Protein AF-A0A935EYV2-F1 (afdb_monomer)

Foldseek 3Di:
DDDDDDDDPPPPVVVVVPVPPPDDPPPPPPPPPDDDDDDDDDPPDDLCLDVCSPNPPRDDPPVNVVVVVCVVVDFDDDCVVCVPSPDGCQVPPVCVVVNVVVVVVVVVVCVVVVPCVVVCVVPDPD

Structure (mmCIF, N/CA/C/O backbone):
data_AF-A0A935EYV2-F1
#
_entry.id   AF-A0A935EYV2-F1
#
loop_
_atom_site.group_PDB
_atom_site.id
_atom_site.type_symbol
_atom_site.label_atom_id
_atom_site.label_alt_id
_atom_site.label_comp_id
_atom_site.label_asym_id
_atom_site.label_entity_id
_atom_site.label_seq_id
_atom_site.pdbx_PDB_ins_code
_atom_site.Cartn_x
_atom_site.Cartn_y
_atom_site.Cartn_z
_atom_site.occupancy
_atom_site.B_iso_or_equiv
_atom_site.auth_seq_id
_atom_site.auth_comp_id
_atom_site.auth_asym_id
_atom_site.auth_atom_id
_atom_site.pdbx_PDB_model_num
ATOM 1 N N . MET A 1 1 ? -48.093 30.036 74.876 1.00 37.22 1 MET A N 1
ATOM 2 C CA . MET A 1 1 ? -47.695 28.868 74.054 1.00 37.22 1 MET A CA 1
ATOM 3 C C . MET A 1 1 ? -48.235 29.020 72.633 1.00 37.22 1 MET A C 1
ATOM 5 O O . MET A 1 1 ? -49.417 28.792 72.427 1.00 37.22 1 MET A O 1
ATOM 9 N N . LYS A 1 2 ? -47.404 29.426 71.663 1.00 34.84 2 LYS A N 1
ATOM 10 C CA . LYS A 1 2 ? -47.642 29.225 70.220 1.00 34.84 2 LYS A CA 1
ATOM 11 C C . LYS A 1 2 ? -46.288 28.925 69.572 1.00 34.84 2 LYS A C 1
ATOM 13 O O . LYS A 1 2 ? -45.433 29.797 69.486 1.00 34.84 2 LYS A O 1
ATOM 18 N N . ILE A 1 3 ? -46.077 27.658 69.229 1.00 48.91 3 ILE A N 1
ATOM 19 C CA . ILE A 1 3 ? -44.867 27.134 68.588 1.00 48.91 3 ILE A CA 1
ATOM 20 C C . ILE A 1 3 ? -45.094 27.211 67.07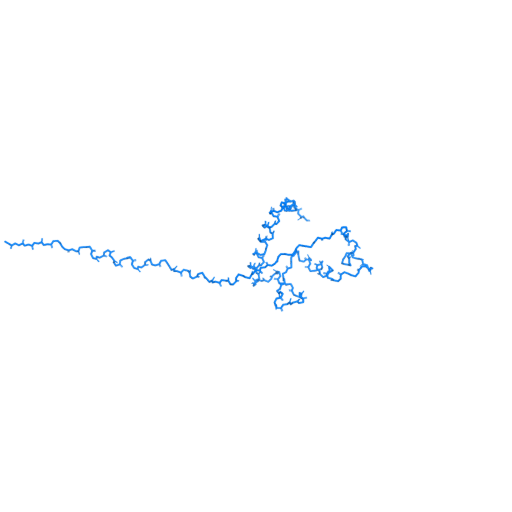6 1.00 48.91 3 ILE A C 1
ATOM 22 O O . ILE A 1 3 ? -45.928 26.486 66.545 1.00 48.91 3 ILE A O 1
ATOM 26 N N . ILE A 1 4 ? -44.364 28.090 66.389 1.00 48.84 4 ILE A N 1
ATOM 27 C CA . ILE A 1 4 ? -44.288 28.126 64.923 1.00 48.84 4 ILE A CA 1
ATOM 28 C C . ILE A 1 4 ? -42.944 27.493 64.547 1.00 48.84 4 ILE A C 1
ATOM 30 O O . ILE A 1 4 ? -41.891 28.105 64.717 1.00 48.84 4 ILE A O 1
ATOM 34 N N . ARG A 1 5 ? -42.967 26.234 64.092 1.00 48.22 5 ARG A N 1
ATOM 35 C CA . ARG A 1 5 ? -41.790 25.524 63.567 1.00 48.22 5 ARG A CA 1
ATOM 36 C C . ARG A 1 5 ? -41.687 25.751 62.059 1.00 48.22 5 ARG A C 1
ATOM 38 O O . ARG A 1 5 ? -42.559 25.336 61.304 1.00 48.22 5 ARG A O 1
ATOM 45 N N . ARG A 1 6 ? -40.590 26.388 61.641 1.00 54.78 6 ARG A N 1
ATOM 46 C CA . ARG A 1 6 ? -40.092 26.420 60.258 1.00 54.78 6 ARG A CA 1
ATOM 47 C C . ARG A 1 6 ? -39.798 24.983 59.819 1.00 54.78 6 ARG A C 1
ATOM 49 O O . ARG A 1 6 ? -38.920 24.352 60.400 1.00 54.78 6 ARG A O 1
ATOM 56 N N . CYS A 1 7 ? -40.530 24.466 58.836 1.00 42.38 7 CYS A N 1
ATOM 57 C CA . CYS A 1 7 ? -40.305 23.132 58.289 1.00 42.38 7 CYS A CA 1
ATOM 58 C C . CYS A 1 7 ? -40.410 23.155 56.757 1.00 42.38 7 CYS A C 1
ATOM 60 O O . CYS A 1 7 ? -41.439 23.533 56.206 1.00 42.38 7 CYS A O 1
ATOM 62 N N . SER A 1 8 ? -39.325 22.721 56.115 1.00 52.69 8 SER A N 1
ATOM 63 C CA . SER A 1 8 ? -39.278 22.080 54.795 1.00 52.69 8 SER A CA 1
ATOM 64 C C . SER A 1 8 ? -39.625 22.882 53.536 1.00 52.69 8 SER A C 1
ATOM 66 O O . SER A 1 8 ? -40.489 22.492 52.760 1.00 52.69 8 SER A O 1
ATOM 68 N N . ILE A 1 9 ? -38.807 23.893 53.220 1.00 54.75 9 ILE A N 1
ATOM 69 C CA . ILE A 1 9 ? -38.521 24.259 51.810 1.00 54.75 9 ILE A CA 1
ATOM 70 C C . ILE A 1 9 ? -37.444 23.318 51.212 1.00 54.75 9 ILE A C 1
ATOM 72 O O . ILE A 1 9 ? -37.221 23.269 50.007 1.00 54.75 9 ILE A O 1
ATOM 76 N N . THR A 1 10 ? -36.831 22.464 52.034 1.00 54.16 10 THR A N 1
ATOM 77 C CA . THR A 1 10 ? -35.775 21.515 51.649 1.00 54.16 10 THR A CA 1
ATOM 78 C C . THR A 1 10 ? -36.246 20.342 50.778 1.00 54.16 10 THR A C 1
ATOM 80 O O . THR A 1 10 ? -35.412 19.598 50.277 1.00 54.16 10 THR A O 1
ATOM 83 N N . CYS A 1 11 ? -37.556 20.162 50.567 1.00 48.16 11 CYS A N 1
ATOM 84 C CA . CYS A 1 11 ? -38.092 19.001 49.844 1.00 48.16 11 CYS A CA 1
ATOM 85 C C . CYS A 1 11 ? -38.308 19.237 48.332 1.00 48.16 11 CYS A C 1
ATOM 87 O O . CYS A 1 11 ? -38.445 18.277 47.582 1.00 48.16 11 CYS A O 1
ATOM 89 N N . LEU A 1 12 ? -38.309 20.490 47.849 1.00 50.03 12 LEU A N 1
ATOM 90 C CA . LEU A 1 12 ? -38.619 20.790 46.438 1.00 50.03 12 LEU A CA 1
ATOM 91 C C . LEU A 1 12 ? -37.385 20.818 45.510 1.00 50.03 12 LEU A C 1
ATOM 93 O O . LEU A 1 12 ? -37.529 20.774 44.293 1.00 50.03 12 LEU A O 1
ATOM 97 N N . LEU A 1 13 ? -36.166 20.846 46.060 1.00 50.38 13 LEU A N 1
ATOM 98 C CA . LEU A 1 13 ? -34.922 20.872 45.270 1.00 50.38 13 LEU A CA 1
ATOM 99 C C . LEU A 1 13 ? -34.420 19.481 44.844 1.00 50.38 13 LEU A C 1
ATOM 101 O O . LEU A 1 13 ? -33.512 19.385 44.024 1.00 50.38 13 LEU A O 1
ATOM 105 N N . LEU A 1 14 ? -35.024 18.401 45.346 1.00 50.88 14 LEU A N 1
ATOM 106 C CA . LEU A 1 14 ? -34.599 17.026 45.047 1.00 50.88 14 LEU A CA 1
ATOM 107 C C . LEU A 1 14 ? -35.313 16.406 43.831 1.00 50.88 14 LEU A C 1
ATOM 109 O O . LEU A 1 14 ? -34.871 15.383 43.319 1.00 50.88 14 LEU A O 1
ATOM 113 N N . LEU A 1 15 ? -36.370 17.049 43.321 1.00 51.34 15 LEU A N 1
ATOM 114 C CA . LEU A 1 15 ? -37.160 16.569 42.177 1.00 51.34 15 LEU A CA 1
ATOM 115 C C . LEU A 1 15 ? -36.638 17.058 40.810 1.00 51.34 15 LEU A C 1
ATOM 117 O O . LEU A 1 15 ? -36.987 16.488 39.782 1.00 51.34 15 LEU A O 1
ATOM 121 N N . VAL A 1 16 ? -35.757 18.066 40.782 1.00 52.19 16 VAL A N 1
ATOM 122 C CA . VAL A 1 16 ? -35.182 18.611 39.533 1.00 52.19 16 VAL A CA 1
ATOM 123 C C . VAL A 1 16 ? -33.966 17.804 39.044 1.00 52.19 16 VAL A C 1
ATOM 125 O O . VAL A 1 16 ? -33.656 17.811 37.856 1.00 52.19 16 VAL A O 1
ATOM 128 N N . CYS A 1 17 ? -33.322 17.016 39.912 1.00 46.41 17 CYS A N 1
ATOM 129 C CA . CYS A 1 17 ? -32.111 16.263 39.559 1.00 46.41 17 CYS A CA 1
ATOM 130 C C . CYS A 1 17 ? -32.357 14.964 38.761 1.00 46.41 17 CYS A C 1
ATOM 132 O O . CYS A 1 17 ? -31.396 14.356 38.301 1.00 46.41 17 CYS A O 1
ATOM 134 N N . LEU A 1 18 ? -33.609 14.527 38.559 1.00 49.62 18 LEU A N 1
ATOM 135 C CA . LEU A 1 18 ? -33.907 13.280 37.829 1.00 49.62 18 LEU A CA 1
ATOM 136 C C . LEU A 1 18 ? -34.076 13.439 36.305 1.00 49.62 18 LEU A C 1
ATOM 138 O O . 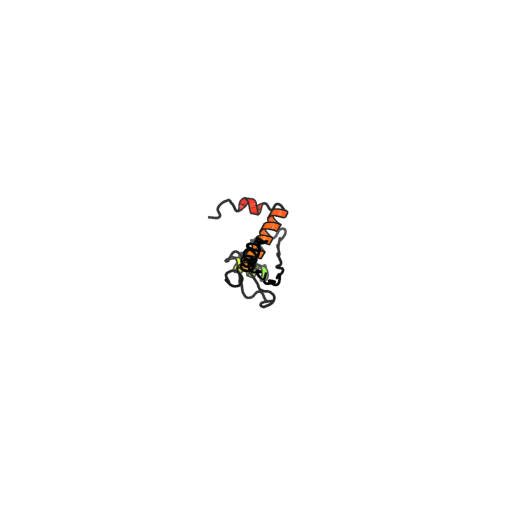LEU A 1 18 ? -34.227 12.435 35.615 1.00 49.62 18 LEU A O 1
ATOM 142 N N . THR A 1 19 ? -34.033 14.657 35.755 1.00 54.16 19 THR A N 1
ATOM 143 C CA . THR A 1 19 ? -34.177 14.876 34.295 1.00 54.16 19 THR A CA 1
ATOM 144 C C . THR A 1 19 ? -32.852 15.055 33.553 1.00 54.16 19 THR A C 1
ATOM 146 O O . THR A 1 19 ? -32.843 15.191 32.333 1.00 54.16 19 THR A O 1
ATOM 149 N N . ALA A 1 20 ? -31.718 14.979 34.253 1.00 57.97 20 ALA A N 1
ATOM 150 C CA . ALA A 1 20 ? -30.390 15.036 33.652 1.00 57.97 20 ALA A CA 1
ATOM 151 C C . ALA A 1 20 ? -29.697 13.669 33.729 1.00 57.97 20 ALA A C 1
ATOM 153 O O . ALA A 1 20 ? -28.623 13.536 34.307 1.00 57.97 20 ALA A O 1
ATOM 154 N N . PHE A 1 21 ? -30.308 12.639 33.140 1.00 56.12 21 PHE A N 1
ATOM 155 C CA . PHE A 1 21 ? -29.530 11.495 32.670 1.00 56.12 21 PHE A CA 1
ATOM 156 C C . PHE A 1 21 ? -28.958 11.878 31.299 1.00 56.12 21 PHE A C 1
ATOM 158 O O . PHE A 1 21 ? -29.700 11.854 30.314 1.00 56.12 21 PHE A O 1
ATOM 165 N N . PRO A 1 22 ? -27.668 12.255 31.181 1.00 54.88 22 PRO A N 1
ATOM 166 C CA . PRO A 1 22 ? -27.020 12.235 29.881 1.00 54.88 22 PRO A CA 1
ATOM 167 C C . PRO A 1 22 ? -27.105 10.790 29.387 1.00 54.88 22 PRO A C 1
ATOM 169 O O . PRO A 1 22 ? -26.577 9.875 30.020 1.00 54.88 22 PRO A O 1
ATOM 172 N N . GLY A 1 23 ? -27.861 10.585 28.307 1.00 58.22 23 GLY A N 1
ATOM 173 C CA . GLY A 1 23 ? -28.124 9.271 27.741 1.00 58.22 23 GLY A CA 1
ATOM 174 C C . GLY A 1 23 ? -26.840 8.457 27.628 1.00 58.22 23 GLY A C 1
ATOM 175 O O . GLY A 1 23 ? -25.849 8.908 27.050 1.00 58.22 23 GLY A O 1
ATOM 176 N N . GLN A 1 24 ? -26.865 7.250 28.190 1.00 54.62 24 GLN A N 1
ATOM 177 C CA . GLN A 1 24 ? -25.844 6.246 27.942 1.00 54.62 24 GLN A CA 1
ATOM 178 C C . GLN A 1 24 ? -25.842 5.961 26.438 1.00 54.62 24 GLN A C 1
ATOM 180 O O . GLN A 1 24 ? -26.683 5.226 25.921 1.00 54.62 24 GLN A O 1
ATOM 185 N N . ARG A 1 25 ? -24.902 6.575 25.709 1.00 49.91 25 ARG A N 1
ATOM 186 C CA . ARG A 1 25 ? -24.556 6.138 24.359 1.00 49.91 25 ARG A CA 1
ATOM 187 C C . ARG A 1 25 ? -24.056 4.708 24.492 1.00 49.91 25 ARG A C 1
ATOM 189 O O . ARG A 1 25 ? -22.939 4.486 24.949 1.00 49.91 25 ARG A O 1
ATOM 196 N N . SER A 1 26 ? -24.892 3.750 24.099 1.00 47.56 26 SER A N 1
ATOM 197 C CA . SER A 1 26 ? -24.428 2.403 23.790 1.00 47.56 26 SER A CA 1
ATOM 198 C C . SER A 1 26 ? -23.324 2.534 22.749 1.00 47.56 26 SER A C 1
ATOM 200 O O . SER A 1 26 ? -23.582 2.864 21.593 1.00 47.56 26 SER A O 1
ATOM 202 N N . THR A 1 27 ? -22.077 2.325 23.163 1.00 48.75 27 THR A N 1
ATOM 203 C CA . THR A 1 27 ? -20.993 2.054 22.229 1.00 48.75 27 THR A CA 1
ATOM 204 C C . THR A 1 27 ? -21.328 0.714 21.595 1.00 48.75 27 THR A C 1
ATOM 206 O O . THR A 1 27 ? -21.112 -0.333 22.208 1.00 48.75 27 THR A O 1
ATOM 209 N N . ALA A 1 28 ? -21.937 0.740 20.408 1.00 48.97 28 ALA A N 1
ATOM 210 C CA . ALA A 1 28 ? -22.082 -0.455 19.596 1.00 48.97 28 ALA A CA 1
ATOM 211 C C . ALA A 1 28 ? -20.701 -1.118 19.523 1.00 48.97 28 ALA A C 1
ATOM 213 O O . ALA A 1 28 ? -19.723 -0.483 19.124 1.00 48.97 28 ALA A O 1
ATOM 214 N N . ASN A 1 29 ? -20.606 -2.361 19.995 1.00 54.62 29 ASN A N 1
ATOM 215 C CA . ASN A 1 29 ? -19.394 -3.160 19.904 1.00 54.62 29 ASN A CA 1
ATOM 216 C C . ASN A 1 29 ? -19.209 -3.512 18.424 1.00 54.62 29 ASN A C 1
ATOM 218 O O . ASN A 1 29 ? -19.688 -4.546 17.962 1.00 54.62 29 ASN A O 1
ATOM 222 N N . ILE A 1 30 ? -18.620 -2.589 17.656 1.00 61.78 30 ILE A N 1
ATOM 223 C CA . ILE A 1 30 ? -18.277 -2.820 16.257 1.00 61.78 30 ILE A CA 1
ATOM 224 C C . ILE A 1 30 ? -17.251 -3.952 16.286 1.00 61.78 30 ILE A C 1
ATOM 226 O O . ILE A 1 30 ? -16.176 -3.760 16.865 1.00 61.78 30 ILE A O 1
ATOM 230 N N . PRO A 1 31 ? -17.556 -5.131 15.714 1.00 53.38 31 PRO A N 1
ATOM 231 C CA . PRO A 1 31 ? -16.602 -6.220 15.676 1.00 53.38 31 PRO A CA 1
ATOM 232 C C . PRO A 1 31 ? -15.345 -5.691 14.993 1.00 53.38 31 PRO A C 1
ATOM 234 O O . PRO A 1 31 ? -15.368 -5.310 13.823 1.00 53.38 31 PRO A O 1
ATOM 237 N N . SER A 1 32 ? -14.263 -5.603 15.766 1.00 57.91 32 SER A N 1
ATOM 238 C CA . SER A 1 32 ? -12.970 -5.083 15.333 1.00 57.91 32 SER A CA 1
ATOM 239 C C . SER A 1 32 ? -12.398 -6.025 14.271 1.00 57.91 32 SER A C 1
ATOM 241 O O . SER A 1 32 ? -11.648 -6.960 14.564 1.00 57.91 32 SER A O 1
ATOM 243 N N . LYS A 1 33 ? -12.826 -5.834 13.015 1.00 63.81 33 LYS A N 1
ATOM 244 C CA . LYS A 1 33 ? -12.302 -6.548 11.850 1.00 63.81 33 LYS A CA 1
ATOM 245 C C . LYS A 1 33 ? -10.850 -6.102 11.714 1.00 63.81 33 LYS A C 1
ATOM 247 O O . LYS A 1 33 ? -10.552 -4.984 11.299 1.00 63.81 33 LYS A O 1
ATOM 252 N N . ARG A 1 34 ? -9.934 -6.962 12.158 1.00 66.88 34 ARG A N 1
ATOM 253 C CA . ARG A 1 34 ? -8.496 -6.729 12.039 1.00 66.88 34 ARG A CA 1
ATOM 254 C C . ARG A 1 34 ? -8.124 -6.844 10.569 1.00 66.88 34 ARG A C 1
ATOM 256 O O . ARG A 1 34 ? -8.208 -7.921 9.993 1.00 66.88 34 ARG A O 1
ATOM 263 N N . TYR A 1 35 ? -7.746 -5.726 9.968 1.00 65.31 35 TYR A N 1
ATOM 264 C CA . TYR A 1 35 ? -7.215 -5.733 8.609 1.00 65.31 35 TYR A CA 1
ATOM 265 C C . TYR A 1 35 ? -5.730 -6.098 8.573 1.00 65.31 35 TYR A C 1
ATOM 267 O O . TYR A 1 35 ? -5.017 -5.865 9.556 1.00 65.31 35 TYR A O 1
ATOM 275 N N . ASN A 1 36 ? -5.273 -6.602 7.433 1.00 77.50 36 ASN A N 1
ATOM 276 C CA . ASN A 1 36 ? -3.879 -6.941 7.177 1.00 77.50 36 ASN A CA 1
ATOM 277 C C . ASN A 1 36 ? -3.279 -5.896 6.234 1.00 77.50 36 ASN A C 1
ATOM 279 O O . ASN A 1 36 ? -3.957 -5.427 5.327 1.00 77.50 36 ASN A O 1
ATOM 283 N N . ILE A 1 37 ? -2.030 -5.519 6.483 1.00 73.38 37 ILE A N 1
ATOM 284 C CA . ILE A 1 37 ? -1.232 -4.702 5.571 1.00 73.38 37 ILE A CA 1
ATOM 285 C C . ILE A 1 37 ? -0.182 -5.646 4.999 1.00 73.38 37 ILE A C 1
ATOM 287 O O . ILE A 1 37 ? 0.497 -6.320 5.774 1.00 73.38 37 ILE A O 1
ATOM 291 N N . ILE A 1 38 ? -0.074 -5.710 3.675 1.00 75.38 38 ILE A N 1
ATOM 292 C CA . ILE A 1 38 ? 0.927 -6.514 2.973 1.00 75.38 38 ILE A CA 1
ATOM 293 C C . ILE A 1 38 ? 1.752 -5.544 2.129 1.00 75.38 38 ILE A C 1
ATOM 295 O O . ILE A 1 38 ? 1.201 -4.842 1.288 1.00 75.38 38 ILE A O 1
ATOM 299 N N . SER A 1 39 ? 3.055 -5.484 2.401 1.00 75.25 39 SER A N 1
ATOM 300 C CA . SER A 1 39 ? 4.034 -4.772 1.577 1.00 75.25 39 SER A CA 1
ATOM 301 C C . SER A 1 39 ? 4.855 -5.811 0.823 1.00 75.25 39 SER A C 1
ATOM 303 O O . SER A 1 39 ? 5.380 -6.735 1.448 1.00 75.25 39 SER A O 1
ATOM 305 N N . ILE A 1 40 ? 4.926 -5.687 -0.502 1.00 80.12 40 ILE A N 1
ATOM 306 C CA . ILE A 1 40 ? 5.671 -6.595 -1.377 1.00 80.12 40 ILE A CA 1
ATOM 307 C C . ILE A 1 40 ? 6.825 -5.795 -1.970 1.00 80.12 40 ILE A C 1
ATOM 309 O O . ILE A 1 40 ? 6.602 -4.809 -2.667 1.00 80.12 40 ILE A O 1
ATOM 313 N N . VAL A 1 41 ? 8.051 -6.218 -1.665 1.00 82.19 41 VAL A N 1
ATOM 314 C CA . VAL A 1 41 ? 9.285 -5.631 -2.192 1.00 82.19 41 VAL A CA 1
ATOM 315 C C . VAL A 1 41 ? 10.061 -6.736 -2.884 1.00 82.19 41 VAL A C 1
ATOM 317 O O . VAL A 1 41 ? 10.195 -7.836 -2.347 1.00 82.19 41 VAL A O 1
ATOM 320 N N . THR A 1 42 ? 10.557 -6.435 -4.073 1.00 83.12 42 THR A N 1
ATOM 321 C CA . THR A 1 42 ? 11.305 -7.368 -4.910 1.00 83.12 42 THR A CA 1
ATOM 322 C C . THR A 1 42 ? 12.699 -6.812 -5.150 1.00 83.12 42 THR A C 1
ATOM 324 O O . THR A 1 42 ? 12.834 -5.666 -5.575 1.00 83.12 42 THR A O 1
ATOM 327 N N . ASP A 1 43 ? 13.718 -7.614 -4.858 1.00 87.25 43 ASP A N 1
ATOM 328 C CA . ASP A 1 43 ? 15.119 -7.253 -5.070 1.00 87.25 43 ASP A CA 1
ATOM 329 C C . ASP A 1 43 ? 15.493 -7.456 -6.545 1.00 87.25 43 ASP A C 1
ATOM 331 O O . ASP A 1 43 ? 15.081 -8.450 -7.146 1.00 87.25 43 ASP A O 1
ATOM 335 N N . ASP A 1 44 ? 16.198 -6.492 -7.141 1.00 87.75 44 ASP A N 1
ATOM 336 C CA . ASP A 1 44 ? 16.627 -6.470 -8.552 1.00 87.75 44 ASP A CA 1
ATOM 337 C C . ASP A 1 44 ? 15.538 -6.706 -9.627 1.00 87.75 44 ASP A C 1
ATOM 339 O O . ASP A 1 44 ? 15.837 -6.855 -10.817 1.00 87.75 44 ASP A O 1
ATOM 343 N N . GLN A 1 45 ? 14.252 -6.697 -9.261 1.00 89.12 45 GLN A N 1
ATOM 344 C CA . GLN A 1 45 ? 13.176 -6.838 -10.235 1.00 89.12 45 GLN A CA 1
ATOM 345 C C . GLN A 1 45 ? 12.936 -5.516 -10.958 1.00 89.12 45 GLN A C 1
ATOM 347 O O . GLN A 1 45 ? 12.407 -4.551 -10.406 1.00 89.12 45 GLN A O 1
ATOM 352 N N . ALA A 1 46 ? 13.282 -5.492 -12.237 1.00 84.94 46 ALA A N 1
ATOM 353 C CA . ALA A 1 46 ? 13.078 -4.323 -13.066 1.00 84.94 46 ALA A CA 1
ATOM 354 C C . ALA A 1 46 ? 11.743 -4.351 -13.821 1.00 84.94 46 ALA A C 1
ATOM 356 O O . ALA A 1 46 ? 11.207 -5.421 -14.114 1.00 84.94 46 ALA A O 1
ATOM 357 N N . SER A 1 47 ? 11.223 -3.179 -14.198 1.00 82.25 47 SER A N 1
ATOM 358 C CA . SER A 1 47 ? 9.923 -3.045 -14.877 1.00 82.25 47 SER A CA 1
ATOM 359 C C . SER A 1 47 ? 9.810 -3.923 -16.125 1.00 82.25 47 SER A C 1
ATOM 361 O O . SER A 1 47 ? 8.818 -4.618 -16.304 1.00 82.25 47 SER A O 1
ATOM 363 N N . TRP A 1 48 ? 10.861 -4.005 -16.940 1.00 85.19 48 TRP A N 1
ATOM 364 C CA . TRP A 1 48 ? 10.864 -4.825 -18.154 1.00 85.19 48 TRP A CA 1
ATOM 365 C C . TRP A 1 48 ? 10.758 -6.332 -17.895 1.00 85.19 48 TRP A C 1
ATOM 367 O O . TRP A 1 48 ? 10.656 -7.086 -18.853 1.00 85.19 48 TRP A O 1
ATOM 377 N N . THR A 1 49 ? 10.817 -6.806 -16.648 1.00 88.19 49 THR A N 1
ATOM 378 C CA . THR A 1 49 ? 10.664 -8.232 -16.302 1.00 88.19 49 THR A CA 1
ATOM 379 C C . THR A 1 49 ? 9.211 -8.648 -16.074 1.00 88.19 49 THR A C 1
ATOM 381 O O . THR A 1 49 ? 8.948 -9.838 -15.938 1.00 88.19 49 THR A O 1
ATOM 384 N N . VAL A 1 50 ? 8.273 -7.698 -16.042 1.00 89.62 50 VAL A N 1
ATOM 385 C CA . VAL A 1 50 ? 6.849 -7.937 -15.762 1.00 89.62 50 VAL A CA 1
ATOM 386 C C . VAL A 1 50 ? 6.046 -7.827 -17.057 1.00 89.62 50 VAL A C 1
ATOM 388 O O . VAL A 1 50 ? 6.233 -6.894 -17.844 1.00 89.62 50 VAL A O 1
ATOM 391 N N . GLY A 1 51 ? 5.136 -8.775 -17.269 1.00 89.19 51 GLY A N 1
ATOM 392 C CA . GLY A 1 51 ? 4.292 -8.883 -18.457 1.00 89.19 51 GLY A CA 1
ATOM 393 C C . GLY A 1 51 ? 3.459 -7.631 -18.720 1.00 89.19 51 GLY A C 1
ATOM 394 O O . GLY A 1 51 ? 3.405 -7.148 -19.851 1.00 89.19 51 GLY A O 1
ATOM 395 N N . ALA A 1 52 ? 2.906 -7.024 -17.672 1.00 84.94 52 ALA A N 1
ATOM 396 C CA . ALA A 1 52 ? 2.119 -5.799 -17.774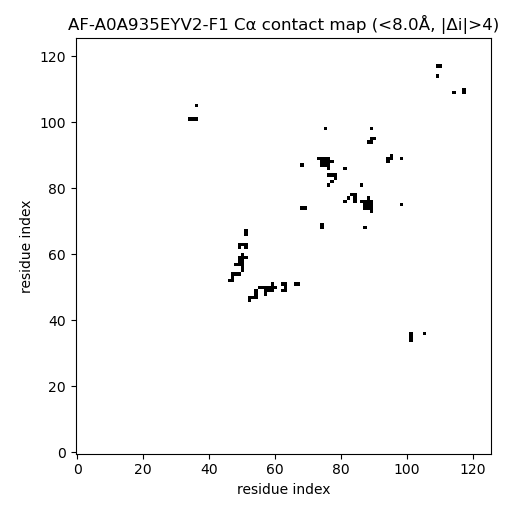 1.00 84.94 52 ALA A CA 1
ATOM 397 C C . ALA A 1 52 ? 2.901 -4.578 -18.288 1.00 84.94 52 ALA A C 1
ATOM 399 O O . ALA A 1 52 ? 2.302 -3.677 -18.870 1.00 84.94 52 ALA A O 1
ATOM 400 N N . TYR A 1 53 ? 4.233 -4.565 -18.169 1.00 86.56 53 TYR A N 1
ATOM 401 C CA . TYR A 1 53 ? 5.085 -3.535 -18.778 1.00 86.56 53 TYR A CA 1
ATOM 402 C C . TYR A 1 53 ? 5.550 -3.900 -20.203 1.00 86.56 53 TYR A C 1
ATOM 404 O O . TYR A 1 53 ? 6.434 -3.247 -20.757 1.00 86.56 53 TYR A O 1
ATOM 412 N N . GLY A 1 54 ? 4.952 -4.924 -20.824 1.00 84.81 54 GLY A N 1
ATOM 413 C CA . GLY A 1 54 ? 5.168 -5.296 -22.225 1.00 84.81 54 GLY A CA 1
ATOM 414 C C . GLY A 1 54 ? 6.118 -6.473 -22.454 1.00 84.81 54 GLY A C 1
ATOM 415 O O . GLY A 1 54 ? 6.430 -6.774 -23.610 1.00 84.81 54 GLY A O 1
ATOM 416 N N . ASN A 1 55 ? 6.572 -7.156 -21.397 1.00 88.06 55 ASN A N 1
ATOM 417 C CA . ASN A 1 55 ? 7.384 -8.364 -21.533 1.00 88.06 55 ASN A CA 1
ATOM 418 C C . ASN A 1 55 ? 6.530 -9.541 -22.049 1.00 88.06 55 ASN A C 1
ATOM 420 O O . ASN A 1 55 ? 5.460 -9.820 -21.520 1.00 88.06 55 ASN A O 1
ATOM 424 N N . ARG A 1 56 ? 6.994 -10.234 -23.097 1.00 85.88 56 ARG A N 1
ATOM 425 C CA . ARG A 1 56 ? 6.299 -11.392 -23.697 1.00 85.88 56 ARG A CA 1
ATOM 426 C C . ARG A 1 56 ? 6.883 -12.746 -23.289 1.00 85.88 56 ARG A C 1
ATOM 428 O O . ARG A 1 56 ? 6.281 -13.773 -23.584 1.00 85.88 56 ARG A O 1
ATOM 435 N N . GLU A 1 57 ? 8.053 -12.744 -22.662 1.00 89.25 57 GLU A N 1
ATOM 436 C CA . GLU A 1 57 ? 8.774 -13.938 -22.219 1.00 89.25 57 GLU A CA 1
ATOM 437 C C . GLU A 1 57 ? 8.471 -14.252 -20.749 1.00 89.25 57 GLU A C 1
ATOM 439 O O . GLU A 1 57 ? 8.230 -15.405 -20.394 1.00 89.25 57 GLU A O 1
ATOM 444 N N . SER A 1 58 ? 8.418 -13.225 -19.897 1.00 85.06 58 SER A N 1
ATOM 445 C CA . SER A 1 58 ? 8.043 -13.364 -18.491 1.00 85.06 58 SER A CA 1
ATOM 446 C C . SER A 1 58 ? 6.527 -13.440 -18.322 1.00 85.06 58 SER A C 1
ATOM 448 O O . SER A 1 58 ? 5.810 -12.476 -18.583 1.00 85.06 58 SER A O 1
ATOM 450 N N . ILE A 1 59 ? 6.039 -14.574 -17.818 1.00 87.75 59 ILE A N 1
ATOM 451 C CA . ILE A 1 59 ? 4.622 -14.789 -17.505 1.00 87.75 59 ILE A CA 1
ATOM 452 C C . ILE A 1 59 ? 4.383 -14.420 -16.032 1.00 87.75 59 ILE A C 1
ATOM 454 O O . ILE A 1 59 ? 4.676 -15.214 -15.137 1.00 87.75 59 ILE A O 1
ATOM 458 N N . THR A 1 60 ? 3.850 -13.222 -15.767 1.00 91.50 60 THR A N 1
ATOM 459 C CA . THR A 1 60 ? 3.634 -12.686 -14.406 1.00 91.50 60 THR A CA 1
ATOM 460 C C . THR A 1 60 ? 2.162 -12.379 -14.096 1.00 91.50 60 THR A C 1
ATOM 462 O O . THR A 1 60 ? 1.848 -11.288 -13.625 1.00 91.50 60 THR A O 1
ATOM 465 N N . PRO A 1 61 ? 1.232 -13.340 -14.251 1.00 86.88 61 PRO A N 1
ATOM 466 C CA . PRO A 1 61 ? -0.210 -13.077 -14.268 1.00 86.88 61 PRO A CA 1
ATOM 467 C C . PRO A 1 61 ? -0.736 -12.402 -12.994 1.00 86.88 61 PRO A C 1
ATOM 469 O O . PRO A 1 61 ? -1.631 -11.566 -13.063 1.00 86.88 61 PRO A O 1
ATOM 472 N N . ASN A 1 62 ? -0.163 -12.717 -11.828 1.00 88.12 62 ASN A N 1
ATOM 473 C CA . ASN A 1 62 ? -0.570 -12.101 -10.563 1.00 88.12 62 ASN A CA 1
ATOM 474 C C . ASN A 1 62 ? -0.079 -10.653 -10.435 1.00 88.12 62 ASN A C 1
ATOM 476 O O . ASN A 1 62 ? -0.814 -9.806 -9.936 1.00 88.12 62 ASN A O 1
ATOM 480 N N . MET A 1 63 ? 1.143 -10.366 -10.891 1.00 86.06 63 MET A N 1
ATOM 481 C CA . MET A 1 63 ? 1.672 -9.000 -10.897 1.00 86.06 63 MET A CA 1
ATOM 482 C C . MET A 1 63 ? 0.984 -8.155 -11.960 1.00 86.06 63 MET A C 1
ATOM 484 O O . MET A 1 63 ? 0.695 -6.992 -11.713 1.00 86.06 63 MET A O 1
ATOM 488 N N . ASP A 1 64 ? 0.672 -8.752 -13.108 1.00 87.25 64 ASP A N 1
ATOM 489 C CA . ASP A 1 64 ? -0.028 -8.079 -14.195 1.00 87.25 64 ASP A CA 1
ATOM 490 C C . ASP A 1 64 ? -1.447 -7.707 -13.764 1.00 87.25 64 ASP A C 1
ATOM 492 O O . ASP A 1 64 ? -1.907 -6.593 -14.005 1.00 87.25 64 ASP A O 1
ATOM 496 N N . ARG A 1 65 ? -2.116 -8.611 -13.037 1.00 84.75 65 ARG A N 1
ATOM 497 C CA . ARG A 1 65 ? -3.412 -8.344 -12.412 1.00 84.75 65 ARG A CA 1
ATOM 498 C C . ARG A 1 65 ? -3.337 -7.173 -11.431 1.00 84.75 65 ARG A C 1
ATOM 500 O O . ARG A 1 65 ? -4.185 -6.295 -11.515 1.00 84.75 65 ARG A O 1
ATOM 507 N N . LEU A 1 66 ? -2.331 -7.147 -10.551 1.00 81.69 66 LEU A N 1
ATOM 508 C CA . LEU A 1 66 ? -2.112 -6.029 -9.622 1.00 81.69 66 LEU A CA 1
ATOM 509 C C . LEU A 1 66 ? -1.793 -4.722 -10.365 1.00 81.69 66 LEU A C 1
ATOM 511 O O . LEU A 1 66 ? -2.301 -3.672 -10.007 1.00 81.69 66 LEU A O 1
ATOM 515 N N . HIS A 1 67 ? -0.992 -4.763 -11.431 1.00 78.69 67 HIS A N 1
ATOM 516 C CA . HIS A 1 67 ? -0.673 -3.576 -12.227 1.00 78.69 67 HIS A CA 1
ATOM 517 C C . HIS A 1 67 ? -1.915 -2.992 -12.915 1.00 78.69 67 HIS A C 1
ATOM 519 O O . HIS A 1 67 ? -2.138 -1.787 -12.869 1.00 78.69 67 HIS A O 1
ATOM 525 N N . HIS A 1 68 ? -2.740 -3.833 -13.541 1.00 73.25 68 HIS A N 1
ATOM 526 C CA . HIS A 1 68 ? -3.944 -3.372 -14.235 1.00 73.25 68 HIS A CA 1
ATOM 527 C C . HIS A 1 68 ? -5.063 -2.948 -13.287 1.00 73.25 68 HIS A C 1
ATOM 529 O O . HIS A 1 68 ? -5.873 -2.093 -13.641 1.00 73.25 68 HIS A O 1
ATOM 535 N N . ALA A 1 69 ? -5.125 -3.526 -12.090 1.00 64.88 69 ALA A N 1
ATOM 536 C CA . ALA A 1 69 ? -6.048 -3.058 -11.072 1.00 64.88 69 ALA A CA 1
ATOM 537 C C . ALA A 1 69 ? -5.554 -1.751 -10.402 1.00 64.88 69 ALA A C 1
ATOM 539 O O . ALA A 1 69 ? -6.400 -0.943 -10.009 1.00 64.88 69 ALA A O 1
ATOM 540 N N . ALA A 1 70 ? -4.243 -1.459 -10.448 1.00 54.66 70 ALA A N 1
ATOM 541 C CA . ALA A 1 70 ? -3.615 -0.219 -9.973 1.00 54.66 70 ALA A CA 1
ATOM 542 C C . ALA A 1 70 ? -3.822 1.038 -10.852 1.00 54.66 70 ALA A C 1
ATOM 544 O O . ALA A 1 70 ? -3.484 2.137 -10.406 1.00 54.66 70 ALA A O 1
ATOM 545 N N . ASP A 1 71 ? -4.436 0.945 -12.043 1.00 52.34 71 ASP A N 1
ATOM 546 C CA . ASP A 1 71 ? -4.955 2.136 -12.760 1.00 52.34 71 ASP A CA 1
ATOM 547 C C . ASP A 1 71 ? -6.011 2.880 -11.900 1.00 52.34 71 ASP A C 1
ATOM 549 O O . ASP A 1 71 ? -6.267 4.075 -12.060 1.00 52.34 71 ASP A O 1
ATOM 553 N N . GLN A 1 72 ? -6.582 2.186 -10.908 1.00 53.69 72 GLN A N 1
ATOM 554 C CA . GLN A 1 72 ? -7.074 2.776 -9.667 1.00 53.69 72 GLN A CA 1
ATOM 555 C C . GLN A 1 72 ? -6.006 2.531 -8.600 1.00 53.69 72 GLN A C 1
ATOM 557 O O . GLN A 1 72 ? -5.861 1.402 -8.157 1.00 53.69 72 GLN A O 1
ATOM 562 N N . LEU A 1 73 ? -5.271 3.574 -8.193 1.00 62.59 73 LEU A N 1
ATOM 563 C CA . LEU A 1 73 ? -4.056 3.511 -7.349 1.00 62.59 73 LEU A CA 1
ATOM 564 C C . LEU A 1 73 ? -4.144 2.667 -6.065 1.00 62.59 73 LEU A C 1
ATOM 566 O O . LEU A 1 73 ? -3.122 2.393 -5.444 1.00 62.59 73 LEU A O 1
ATOM 570 N N . ASP A 1 74 ? -5.341 2.259 -5.664 1.00 73.06 74 ASP A N 1
ATOM 571 C CA . ASP A 1 74 ? -5.575 1.471 -4.478 1.00 73.06 74 ASP A CA 1
ATOM 572 C C . ASP A 1 74 ? -6.659 0.402 -4.720 1.00 73.06 74 ASP A C 1
ATOM 574 O O . ASP A 1 74 ? -7.713 0.639 -5.323 1.00 73.06 74 ASP A O 1
ATOM 578 N N . GLU A 1 75 ? -6.429 -0.781 -4.156 1.00 77.81 75 GLU A N 1
ATOM 579 C CA . GLU A 1 75 ? -7.335 -1.924 -4.228 1.00 77.81 75 GLU A CA 1
ATOM 580 C C . GLU A 1 75 ? -7.818 -2.333 -2.836 1.00 77.81 75 GLU A C 1
ATOM 582 O O . GLU A 1 75 ? -7.110 -2.214 -1.833 1.00 77.81 75 GLU A O 1
ATOM 587 N N . LEU A 1 76 ? -9.049 -2.840 -2.762 1.00 82.88 76 LEU A N 1
ATOM 588 C CA . LEU A 1 76 ? -9.608 -3.378 -1.528 1.00 82.88 76 LEU A CA 1
ATOM 589 C C . LEU A 1 76 ? -10.405 -4.648 -1.811 1.00 82.88 76 LEU A C 1
ATOM 591 O O . LEU A 1 76 ? -11.484 -4.582 -2.395 1.00 82.88 76 LEU A O 1
ATOM 595 N N . TYR A 1 77 ? -9.918 -5.787 -1.323 1.00 85.62 77 TYR A N 1
ATOM 596 C CA . TYR A 1 77 ? -10.594 -7.079 -1.461 1.00 85.62 77 TYR A CA 1
ATOM 597 C C . TYR A 1 77 ? -11.185 -7.559 -0.138 1.00 85.62 77 TYR A C 1
ATOM 599 O O . TYR A 1 77 ? -10.600 -7.394 0.938 1.00 85.62 77 TYR A O 1
ATOM 607 N N . ASP A 1 78 ? -12.351 -8.198 -0.215 1.00 89.00 78 ASP A N 1
ATOM 608 C CA . ASP A 1 78 ? -12.967 -8.868 0.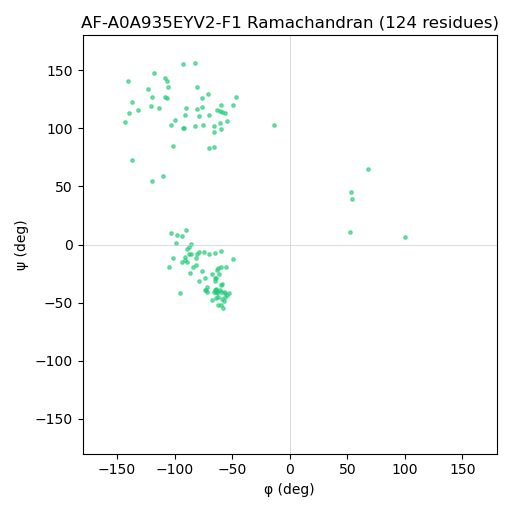926 1.00 89.00 78 ASP A CA 1
ATOM 609 C C . ASP A 1 78 ? -12.732 -10.373 0.842 1.00 89.00 78 ASP A C 1
ATOM 611 O O . ASP A 1 78 ? -13.597 -11.118 0.399 1.00 89.00 78 ASP A O 1
ATOM 615 N N . LEU A 1 79 ? -11.581 -10.827 1.334 1.00 86.44 79 LEU A N 1
ATOM 616 C CA . LEU A 1 79 ? -11.147 -12.229 1.246 1.00 86.44 79 LEU A CA 1
ATOM 617 C C . LEU A 1 79 ? -12.139 -13.250 1.833 1.00 86.44 79 LEU A C 1
ATOM 619 O O . LEU A 1 79 ? -12.057 -14.434 1.527 1.00 86.44 79 LEU A O 1
ATOM 623 N N . LYS A 1 80 ? -13.070 -12.818 2.696 1.00 87.50 80 LYS A N 1
ATOM 624 C CA . LYS A 1 80 ? -14.122 -13.703 3.222 1.00 87.50 80 LYS A CA 1
ATOM 625 C C . LYS A 1 80 ? -15.189 -14.029 2.179 1.00 87.50 80 LYS A C 1
ATOM 627 O O . LYS A 1 80 ? -15.687 -15.147 2.164 1.00 87.50 80 LYS A O 1
ATOM 632 N N . ASN A 1 81 ? -15.561 -13.040 1.372 1.00 87.25 81 ASN A N 1
ATOM 633 C CA . ASN A 1 81 ? -16.657 -13.129 0.407 1.00 87.25 81 ASN A CA 1
ATOM 634 C C . ASN A 1 81 ? -16.149 -13.272 -1.037 1.00 87.25 81 ASN A C 1
ATOM 636 O O . ASN A 1 81 ? -16.887 -13.734 -1.898 1.00 87.25 81 ASN A O 1
ATOM 640 N N . ASP A 1 82 ? -14.894 -12.901 -1.284 1.00 86.75 82 ASP A N 1
ATOM 641 C CA . ASP A 1 82 ? -14.187 -12.997 -2.558 1.00 86.75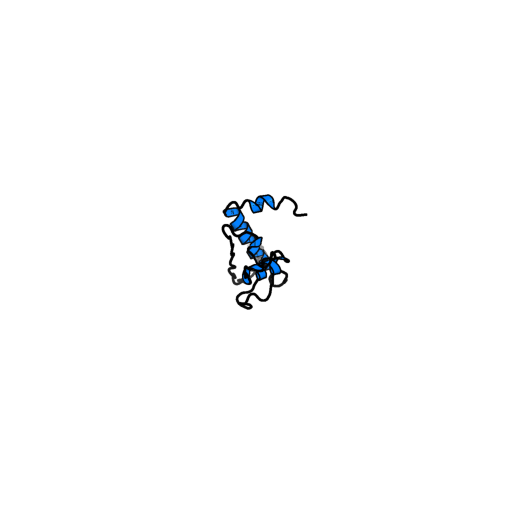 82 ASP A CA 1
ATOM 642 C C . ASP A 1 82 ? -12.750 -13.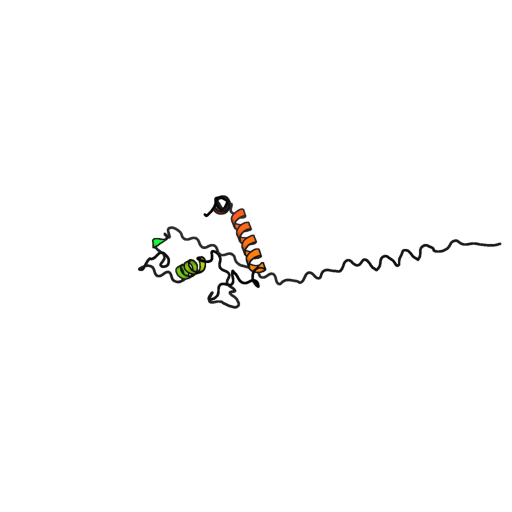515 -2.328 1.00 86.75 82 ASP A C 1
ATOM 644 O O . ASP A 1 82 ? -11.788 -12.750 -2.410 1.00 86.75 82 ASP A O 1
ATOM 648 N N . PRO A 1 83 ? -12.572 -14.814 -2.003 1.00 86.25 83 PRO A N 1
ATOM 649 C CA . PRO A 1 83 ? -11.243 -15.405 -1.818 1.00 86.25 83 PRO A CA 1
ATOM 650 C C . PRO A 1 83 ? -10.378 -15.382 -3.086 1.00 86.25 83 PRO A C 1
ATOM 652 O O . PRO A 1 83 ? -9.166 -15.541 -2.999 1.00 86.25 83 PRO A O 1
ATOM 655 N N . GLY A 1 84 ? -11.006 -15.235 -4.258 1.00 83.25 84 GLY A N 1
ATOM 656 C CA . GLY A 1 84 ? -10.330 -15.163 -5.551 1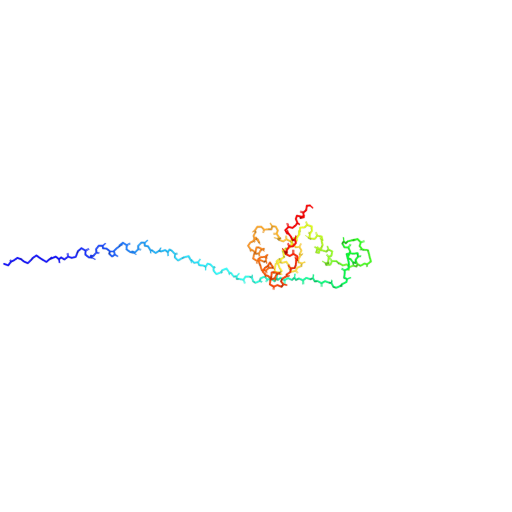.00 83.25 84 GLY A CA 1
ATOM 657 C C . GLY A 1 84 ? -9.888 -13.756 -5.953 1.00 83.25 84 GLY A C 1
ATOM 658 O O . GLY A 1 84 ? -9.289 -13.622 -7.019 1.00 83.25 84 GLY A O 1
ATOM 659 N N . GLU A 1 85 ? -10.178 -12.733 -5.138 1.00 82.69 85 GLU A N 1
ATOM 660 C CA . GLU A 1 85 ? -9.807 -11.330 -5.396 1.00 82.69 85 GLU A CA 1
ATOM 661 C C . GLU A 1 85 ? -10.291 -10.850 -6.773 1.00 82.69 85 GLU A C 1
ATOM 663 O O . GLU A 1 85 ? -9.599 -10.161 -7.520 1.00 82.69 85 GLU A O 1
ATOM 668 N N . THR A 1 86 ? -11.494 -11.275 -7.149 1.00 82.56 86 THR A N 1
ATOM 669 C CA . THR A 1 86 ? -12.087 -10.990 -8.456 1.00 82.56 86 THR A CA 1
ATOM 670 C C . THR A 1 86 ? -12.733 -9.610 -8.520 1.00 82.56 86 THR A C 1
ATOM 672 O O . THR A 1 86 ? -12.986 -9.099 -9.613 1.00 82.56 86 THR A O 1
ATOM 675 N N . ARG A 1 87 ? -13.015 -8.988 -7.368 1.00 82.94 87 ARG A N 1
ATOM 676 C CA . ARG A 1 87 ? -13.753 -7.728 -7.279 1.00 82.94 87 ARG A CA 1
ATOM 677 C C . ARG A 1 87 ? -13.066 -6.707 -6.377 1.00 82.94 87 ARG A C 1
ATOM 679 O O . ARG A 1 87 ? -13.042 -6.849 -5.158 1.00 82.94 87 ARG A O 1
ATOM 686 N N . ASN A 1 88 ? -12.633 -5.598 -6.977 1.00 84.19 88 ASN A N 1
ATOM 687 C CA . ASN A 1 88 ? -12.115 -4.448 -6.240 1.00 84.19 88 ASN A CA 1
ATOM 688 C C . ASN A 1 88 ? -13.263 -3.637 -5.593 1.00 84.19 88 ASN A C 1
ATOM 690 O O . ASN A 1 88 ? -14.137 -3.096 -6.277 1.00 84.19 88 ASN A O 1
ATOM 694 N N . PHE A 1 89 ? -13.264 -3.536 -4.262 1.00 87.44 89 PHE A N 1
ATOM 695 C CA . PHE A 1 89 ? -14.215 -2.757 -3.460 1.00 87.44 89 PHE A CA 1
ATOM 696 C C . PHE A 1 89 ? -13.686 -1.378 -3.055 1.00 87.44 89 PHE A C 1
ATOM 698 O O . PHE A 1 89 ? -14.344 -0.698 -2.265 1.00 87.44 89 PHE A O 1
ATOM 705 N N . TYR A 1 90 ? -12.540 -0.931 -3.576 1.00 84.31 90 TYR A N 1
ATOM 706 C CA . TYR A 1 90 ? -11.895 0.300 -3.118 1.00 84.31 90 TYR A CA 1
ATOM 707 C C . TYR A 1 90 ? -12.827 1.515 -3.164 1.00 84.31 90 TYR A C 1
ATOM 709 O O . TYR A 1 90 ? -12.907 2.262 -2.192 1.00 84.31 90 TYR A O 1
ATOM 717 N N . ASN A 1 91 ? -13.601 1.676 -4.240 1.00 82.81 91 ASN A N 1
ATOM 718 C CA . ASN A 1 91 ? -14.540 2.790 -4.421 1.00 82.81 91 ASN A CA 1
ATOM 719 C C . ASN A 1 91 ? -15.931 2.560 -3.798 1.00 82.81 91 ASN A C 1
ATOM 721 O O . ASN A 1 91 ? -16.805 3.423 -3.885 1.00 82.81 91 ASN A O 1
ATOM 725 N N . ASN A 1 92 ? -16.166 1.413 -3.157 1.00 88.88 92 ASN A N 1
ATOM 726 C CA . ASN A 1 92 ? -17.468 1.073 -2.594 1.00 88.88 92 ASN A CA 1
ATOM 727 C C . ASN A 1 92 ? -17.731 1.836 -1.281 1.00 88.88 92 ASN A C 1
ATOM 729 O O . ASN A 1 92 ? -16.963 1.740 -0.322 1.00 88.88 92 ASN A O 1
ATOM 733 N N . GLN A 1 93 ? -18.862 2.548 -1.210 1.00 90.38 93 GLN A N 1
ATOM 734 C CA . GLN A 1 93 ? -19.236 3.350 -0.042 1.00 90.38 93 GLN A CA 1
ATOM 735 C C . GLN A 1 93 ? -19.371 2.529 1.251 1.00 90.38 93 GLN A C 1
ATOM 737 O O . GLN A 1 93 ? -18.969 2.991 2.317 1.00 90.38 93 GLN A O 1
ATOM 742 N N . GLN A 1 94 ? -19.852 1.288 1.156 1.00 89.94 94 GLN A N 1
ATOM 743 C CA . GLN A 1 94 ? -19.991 0.376 2.294 1.00 89.94 94 GLN A CA 1
ATOM 744 C C . GLN A 1 94 ? -18.641 0.052 2.955 1.00 89.94 94 GLN A C 1
ATOM 746 O O . GLN A 1 94 ? -18.588 -0.260 4.142 1.00 89.94 94 GLN A O 1
ATOM 751 N N . TYR A 1 95 ? -17.543 0.148 2.202 1.00 88.69 95 TYR A N 1
ATOM 752 C CA . TYR A 1 95 ? -16.196 -0.179 2.660 1.00 88.69 95 TYR A CA 1
ATOM 753 C C . TYR A 1 95 ? -15.347 1.070 2.970 1.00 88.69 95 TYR A C 1
ATOM 755 O O . TYR A 1 95 ? -14.151 0.957 3.233 1.00 88.69 95 TYR A O 1
ATOM 763 N N . GLN A 1 96 ? -15.935 2.272 3.004 1.00 86.19 96 GLN A N 1
ATOM 764 C CA . GLN A 1 96 ? -15.185 3.512 3.256 1.00 86.19 96 GLN A CA 1
ATOM 765 C C . GLN A 1 96 ? -14.516 3.544 4.631 1.00 86.19 96 GLN A C 1
ATOM 767 O O . GLN A 1 96 ? -13.345 3.903 4.739 1.00 86.19 96 GLN A O 1
ATOM 772 N N . GLU A 1 97 ? -15.228 3.145 5.687 1.00 87.75 97 GLU A N 1
ATOM 773 C CA . GLU A 1 97 ? -14.657 3.118 7.039 1.00 87.75 97 GLU A CA 1
ATOM 774 C C . GLU A 1 97 ? -13.515 2.102 7.149 1.00 87.75 97 GLU A C 1
ATOM 776 O O . GLU A 1 97 ? -12.479 2.373 7.759 1.00 87.75 97 GLU A O 1
ATOM 781 N N . VAL A 1 98 ? -13.688 0.953 6.491 1.00 87.69 98 VAL A N 1
ATOM 782 C CA . VAL A 1 98 ? -12.690 -0.113 6.374 1.00 87.69 98 VAL A CA 1
ATOM 783 C C . VAL A 1 98 ? -11.411 0.413 5.727 1.00 87.69 98 VAL A C 1
ATOM 785 O O . VAL A 1 98 ? -10.332 0.319 6.316 1.00 87.69 98 VAL A O 1
ATOM 788 N N . ARG A 1 99 ? -11.551 1.022 4.547 1.00 85.56 99 ARG A N 1
ATOM 789 C CA . ARG A 1 99 ? -10.465 1.635 3.781 1.00 85.56 99 ARG A CA 1
ATOM 790 C C . ARG A 1 99 ? -9.736 2.699 4.595 1.00 85.56 99 ARG A C 1
ATOM 792 O O . ARG A 1 99 ? -8.516 2.663 4.702 1.00 85.56 99 ARG A O 1
ATOM 799 N N . ASN A 1 100 ? -10.470 3.608 5.232 1.00 84.50 100 ASN A N 1
ATOM 800 C CA . ASN A 1 100 ? -9.875 4.689 6.019 1.00 84.50 100 ASN A CA 1
ATOM 801 C C . ASN A 1 100 ? -9.091 4.151 7.228 1.00 84.50 100 ASN A C 1
ATOM 803 O O . ASN A 1 100 ? -8.010 4.650 7.549 1.00 84.50 100 ASN A O 1
ATOM 807 N N . GLY A 1 101 ? -9.613 3.116 7.894 1.00 86.06 101 GLY A N 1
ATOM 808 C CA . GLY A 1 101 ? -8.921 2.449 8.996 1.00 86.06 101 GLY A CA 1
ATOM 809 C C . GLY A 1 101 ? -7.629 1.765 8.549 1.00 86.06 101 GLY A C 1
ATOM 810 O O . GLY A 1 101 ? -6.609 1.852 9.237 1.00 86.06 101 GLY A O 1
ATOM 811 N N . LEU A 1 102 ? -7.660 1.122 7.383 1.00 84.38 102 LEU A N 1
ATOM 812 C CA . LEU A 1 102 ? -6.500 0.518 6.733 1.00 84.38 102 LEU A CA 1
ATOM 813 C C . LEU A 1 102 ? -5.437 1.553 6.364 1.00 84.38 102 LEU A C 1
ATOM 815 O O . LEU A 1 102 ? -4.295 1.421 6.807 1.00 84.38 102 LEU A O 1
ATOM 819 N N . GLN A 1 103 ? -5.832 2.621 5.668 1.00 81.62 103 GLN A N 1
ATOM 820 C CA . GLN A 1 103 ? -4.938 3.705 5.263 1.00 81.62 103 GLN A CA 1
ATOM 821 C C . GLN A 1 103 ? -4.236 4.323 6.470 1.00 81.62 103 GLN A C 1
ATOM 823 O O . GLN A 1 103 ? -3.021 4.496 6.483 1.00 81.62 103 GLN A O 1
ATOM 828 N N . LYS A 1 104 ? -4.987 4.587 7.546 1.00 83.69 104 LYS A N 1
ATOM 829 C CA . LYS A 1 104 ? -4.431 5.151 8.779 1.00 83.69 104 LYS A CA 1
ATOM 830 C C . LYS A 1 104 ? -3.350 4.256 9.386 1.00 83.69 104 LYS A C 1
ATOM 832 O O . LYS A 1 104 ? -2.344 4.765 9.877 1.00 83.69 104 LYS A O 1
ATOM 837 N N . ARG A 1 105 ? -3.552 2.936 9.371 1.00 83.31 105 ARG A N 1
ATOM 838 C CA . ARG A 1 105 ? -2.580 1.967 9.895 1.00 83.31 105 ARG A CA 1
ATOM 839 C C . ARG A 1 105 ? -1.354 1.858 8.995 1.00 83.31 105 ARG A C 1
ATOM 841 O O . ARG A 1 105 ? -0.248 1.825 9.525 1.00 83.31 105 ARG A O 1
ATOM 848 N N . LEU A 1 106 ? -1.547 1.858 7.677 1.00 80.81 106 LEU A N 1
ATOM 849 C CA . LEU A 1 106 ? -0.459 1.863 6.700 1.00 80.81 106 LEU A CA 1
ATOM 850 C C . LEU A 1 106 ? 0.421 3.100 6.887 1.00 80.81 106 LEU A C 1
ATOM 852 O O . LEU A 1 106 ? 1.618 2.971 7.126 1.00 80.81 106 LEU A O 1
ATOM 856 N N . THR A 1 107 ? -0.185 4.287 6.925 1.00 78.50 107 THR A N 1
ATOM 857 C CA . THR A 1 107 ? 0.540 5.539 7.162 1.00 78.50 107 THR A CA 1
ATOM 858 C C . THR A 1 107 ? 1.239 5.555 8.523 1.00 78.50 107 THR A C 1
ATOM 860 O O . THR A 1 107 ? 2.356 6.056 8.634 1.00 78.50 107 THR A O 1
ATOM 863 N N . ALA A 1 108 ? 0.616 5.018 9.578 1.00 83.69 108 ALA A N 1
ATOM 864 C CA . ALA A 1 108 ? 1.254 4.927 10.891 1.00 83.69 108 ALA A CA 1
ATOM 865 C C . ALA A 1 108 ? 2.495 4.022 10.866 1.00 83.69 108 ALA A C 1
ATOM 867 O O . ALA A 1 108 ? 3.520 4.378 11.445 1.00 83.69 108 ALA A O 1
ATOM 868 N N . TRP A 1 109 ? 2.420 2.888 10.169 1.00 83.12 109 TRP A N 1
ATOM 869 C CA . TRP A 1 109 ? 3.544 1.971 10.015 1.00 83.12 109 TRP A CA 1
ATOM 870 C C . TRP A 1 109 ? 4.673 2.580 9.176 1.00 83.12 109 TRP A C 1
ATOM 872 O O . TRP A 1 109 ? 5.812 2.603 9.637 1.00 83.12 109 TRP A O 1
ATOM 882 N N . GLN A 1 110 ? 4.360 3.172 8.022 1.00 80.12 110 GLN A N 1
ATOM 883 C CA . GLN A 1 110 ? 5.336 3.868 7.174 1.00 80.12 110 GLN A CA 1
ATOM 884 C C . GLN A 1 110 ? 6.074 4.974 7.950 1.00 80.12 110 GLN A C 1
ATOM 886 O O . GLN A 1 110 ? 7.295 5.096 7.879 1.00 80.12 110 GLN A O 1
ATOM 891 N N . ARG A 1 111 ? 5.354 5.739 8.785 1.00 82.88 111 ARG A N 1
ATOM 892 C CA . ARG A 1 111 ? 5.976 6.721 9.690 1.00 82.88 111 ARG A CA 1
ATOM 893 C C . ARG A 1 111 ? 6.882 6.069 10.732 1.00 82.88 111 ARG A C 1
ATOM 895 O O . ARG A 1 111 ? 7.925 6.631 11.044 1.00 82.88 111 ARG A O 1
ATOM 902 N N . SER A 1 112 ? 6.494 4.913 11.272 1.00 82.38 112 SER A N 1
ATOM 903 C CA . SER A 1 112 ? 7.265 4.216 12.312 1.00 82.38 112 SER A CA 1
ATOM 904 C C . SER A 1 112 ? 8.627 3.720 11.824 1.00 82.38 112 SER A C 1
ATOM 906 O O . SER A 1 112 ? 9.579 3.722 12.596 1.00 82.38 112 SER A O 1
ATOM 908 N N . ILE A 1 113 ? 8.732 3.360 10.543 1.00 84.25 113 ILE A N 1
ATOM 909 C CA . ILE A 1 113 ? 9.985 2.912 9.919 1.00 84.25 113 ILE A CA 1
ATOM 910 C C . ILE A 1 113 ? 10.754 4.054 9.239 1.00 84.25 113 ILE A C 1
ATOM 912 O O . ILE A 1 113 ? 11.753 3.805 8.574 1.00 84.25 113 ILE A O 1
ATOM 916 N N . ASN A 1 114 ? 10.299 5.302 9.415 1.00 80.88 114 ASN A N 1
ATOM 917 C CA . ASN A 1 114 ? 10.864 6.495 8.782 1.00 80.88 114 ASN A CA 1
ATOM 918 C C . ASN A 1 114 ? 10.978 6.366 7.249 1.00 80.88 114 ASN A C 1
ATOM 920 O O . ASN A 1 114 ? 12.005 6.705 6.659 1.00 80.88 114 ASN A O 1
ATOM 924 N N . ASP A 1 115 ? 9.912 5.863 6.620 1.00 77.31 115 ASP A N 1
ATOM 925 C CA . ASP A 1 115 ? 9.826 5.695 5.171 1.00 77.31 115 ASP A CA 1
ATOM 926 C C . ASP A 1 115 ? 9.988 7.051 4.456 1.00 77.31 115 ASP A C 1
ATOM 928 O O . ASP A 1 115 ? 9.218 7.996 4.678 1.00 77.31 115 ASP A O 1
ATOM 932 N N . GLN A 1 116 ? 11.014 7.159 3.608 1.00 67.38 116 GLN A N 1
ATOM 933 C CA . GLN A 1 116 ? 11.350 8.388 2.885 1.00 67.38 116 GLN A CA 1
ATOM 934 C C . GLN A 1 116 ? 10.257 8.788 1.886 1.00 67.38 116 GLN A C 1
ATOM 936 O O . GLN A 1 116 ? 10.031 9.984 1.689 1.00 67.38 116 GLN A O 1
ATOM 941 N N . LEU A 1 117 ? 9.499 7.827 1.350 1.00 66.88 117 LEU A N 1
ATOM 942 C CA . LEU A 1 117 ? 8.458 8.076 0.348 1.00 66.88 117 LEU A CA 1
ATOM 943 C C . LEU A 1 117 ? 7.311 8.942 0.898 1.00 66.88 117 LEU A C 1
ATOM 945 O O . LEU A 1 117 ? 6.716 9.751 0.179 1.00 66.88 117 LEU A O 1
ATOM 949 N N . LEU A 1 118 ? 7.048 8.880 2.209 1.00 62.19 118 LEU A N 1
ATOM 950 C CA . LEU A 1 118 ? 6.073 9.763 2.858 1.00 62.19 118 LEU A CA 1
ATOM 951 C C . LEU A 1 118 ? 6.501 11.236 2.882 1.00 62.19 118 LEU A C 1
ATOM 953 O O . LEU A 1 118 ? 5.641 12.115 2.966 1.00 62.19 118 LEU A O 1
ATOM 957 N N . ARG A 1 119 ? 7.805 11.532 2.830 1.00 55.22 119 ARG A N 1
ATOM 958 C CA . ARG A 1 119 ? 8.319 12.913 2.804 1.00 55.22 119 ARG A CA 1
ATOM 959 C C . ARG A 1 119 ? 8.206 13.535 1.416 1.00 55.22 119 ARG A C 1
ATOM 961 O O . ARG A 1 119 ? 8.014 14.746 1.319 1.00 55.22 119 ARG A O 1
ATOM 968 N N . GLU A 1 120 ? 8.310 12.716 0.374 1.00 52.00 120 GLU A N 1
ATOM 969 C CA . GLU A 1 120 ? 8.388 13.156 -1.022 1.00 52.00 120 GLU A CA 1
ATOM 970 C C . GLU A 1 120 ? 7.015 13.357 -1.671 1.00 52.00 120 GLU A C 1
ATOM 972 O O . GLU A 1 120 ? 6.877 14.229 -2.521 1.00 52.00 120 GLU A O 1
ATOM 977 N N . SER A 1 121 ? 5.964 12.688 -1.183 1.00 51.41 121 SER A N 1
ATOM 978 C CA . SER A 1 121 ? 4.572 12.864 -1.655 1.00 51.41 121 SER A CA 1
ATOM 979 C C . SER A 1 121 ? 3.985 14.287 -1.514 1.00 51.41 121 SER A C 1
ATOM 981 O O . SER A 1 121 ? 2.891 14.556 -2.005 1.00 51.41 121 SER A O 1
ATOM 983 N N . ARG A 1 122 ? 4.701 15.231 -0.876 1.00 43.16 122 ARG A N 1
ATOM 984 C CA . ARG A 1 122 ? 4.367 16.672 -0.873 1.00 43.16 122 ARG A CA 1
ATOM 985 C C . ARG A 1 122 ? 4.839 17.400 -2.145 1.00 43.16 122 ARG A C 1
ATOM 987 O O . ARG A 1 122 ? 4.445 18.541 -2.370 1.00 43.16 122 ARG A O 1
ATOM 994 N N . ILE A 1 123 ? 5.668 16.774 -2.977 1.00 38.72 123 ILE A N 1
ATOM 995 C CA . ILE A 1 123 ? 6.092 17.316 -4.267 1.00 38.72 123 ILE A CA 1
ATOM 996 C C . ILE A 1 123 ? 5.114 16.806 -5.330 1.00 38.72 123 ILE A C 1
ATOM 998 O O . ILE A 1 123 ? 5.173 15.658 -5.745 1.00 38.72 123 ILE A O 1
ATOM 1002 N N . ASN A 1 124 ? 4.178 17.686 -5.690 1.00 38.47 124 ASN A N 1
ATOM 1003 C CA . ASN A 1 124 ? 3.209 17.602 -6.787 1.00 38.47 124 ASN A CA 1
ATOM 1004 C C . ASN A 1 124 ? 3.482 16.497 -7.828 1.00 38.47 124 ASN A C 1
ATOM 1006 O O . ASN A 1 124 ? 4.281 16.697 -8.744 1.00 38.47 124 ASN A O 1
ATOM 1010 N N . PHE A 1 125 ? 2.731 15.398 -7.755 1.00 39.41 125 PHE A N 1
ATOM 1011 C CA . PHE A 1 125 ? 2.469 14.592 -8.943 1.00 39.41 125 PHE A CA 1
ATOM 1012 C C . PHE A 1 125 ? 1.441 15.355 -9.784 1.00 39.41 125 PHE A C 1
ATOM 1014 O O . PHE A 1 125 ? 0.273 15.471 -9.409 1.00 39.41 125 PHE A O 1
ATOM 1021 N N . ARG A 1 126 ? 1.947 15.992 -10.841 1.00 36.03 126 ARG A N 1
ATOM 1022 C CA . ARG A 1 126 ? 1.184 16.659 -11.896 1.00 36.03 126 ARG A CA 1
ATOM 1023 C C . ARG A 1 126 ? 0.878 15.666 -13.007 1.00 36.03 126 ARG A C 1
ATOM 1025 O O . ARG A 1 126 ? 1.769 14.830 -13.271 1.00 36.03 126 ARG A O 1
#

Radius of gyration: 30.13 Å; Cα contacts (8 Å, |Δi|>4): 59; chains: 1; bounding box: 64×45×98 Å

Secondary structure (DSSP, 8-state):
--------STTSSSSGGGS-----------------------SS--GGGSGGGT-SS---HHHHHHHHHTTSS-----TTT-TT-----TT-GGGHHHHHHHHHHHHHHHHHTT-THHHHTTS---

Sequence (126 aa):
MKIIRRCSITCLLLLVCLTAFPGQRSTANIPSKRYNIISIVTDDQASWTVGAYGNRESITPNMDRLHHAADQLDELYDLKNDPGETRNFYNNQQYQEVRNGLQKRLTAWQRSINDQLLRESRINFR

pLDDT: mean 71.32, std 16.76, ra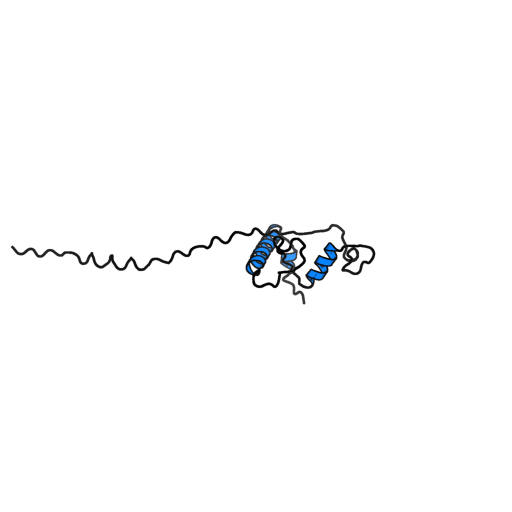nge [34.84, 91.5]

Solvent-accessible surface area (backbone atoms only — not comparable to full-atom values): 8571 Å² total; per-residue (Å²): 142,84,88,86,79,92,76,75,80,77,68,70,71,69,71,67,69,74,80,72,68,80,74,81,75,76,76,74,84,67,78,82,78,81,79,85,87,86,86,89,84,72,83,92,70,51,6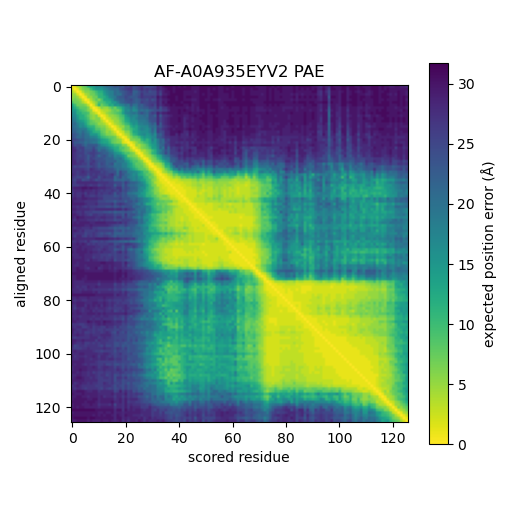8,72,64,34,29,74,66,70,27,87,82,40,87,37,69,70,60,29,51,52,54,66,54,39,83,44,86,63,80,34,65,53,60,90,87,36,76,79,63,81,57,78,39,55,88,36,77,93,42,44,68,59,51,52,55,47,51,55,50,52,53,52,50,42,58,74,72,63,45,64,68,75,69,51,73,76,61,78,89,124

Mean predicted aligned error: 16.82 Å